Protein AF-A0A7C7NTI7-F1 (afdb_monomer)

Foldseek 3Di:
DDDDDDDDDDDDDDDPPPDDPDDDPPPPPPVPVQPDLVQDFAADDDDDFDFPDDLVPDDPPDPCSVVSVVVSVPQDTDDPVVLQVLQPDDGGHRDDPVSQVVSQVSQVVDPSRPGDHGDDD

Nearest PDB structures (foldseek):
  2qcz-assembly2_B  TM=8.255E-01  e=8.061E+00  Escherichia coli K-12
  8bnz-assembly1_A  TM=7.178E-01  e=4.993E+00  Escherichia coli K-12

Mean predicted aligned error: 14.17 Å

Structure (mmCIF, N/CA/C/O backbone):
data_AF-A0A7C7NTI7-F1
#
_entry.id   AF-A0A7C7NTI7-F1
#
loop_
_atom_site.group_PDB
_atom_site.id
_atom_site.type_symbol
_atom_site.label_atom_id
_atom_site.label_alt_id
_atom_site.label_comp_id
_atom_site.label_asym_id
_atom_site.label_entity_id
_atom_site.label_seq_id
_atom_site.pdbx_PDB_ins_code
_atom_site.Cartn_x
_atom_site.Cartn_y
_atom_site.Cartn_z
_atom_site.occupancy
_atom_site.B_iso_or_equiv
_atom_site.auth_seq_id
_atom_site.auth_comp_id
_atom_site.auth_asym_id
_atom_site.auth_atom_id
_atom_site.pdbx_PDB_model_num
ATOM 1 N N . MET A 1 1 ? -8.943 -73.830 -71.023 1.00 45.53 1 MET A N 1
ATOM 2 C CA . MET A 1 1 ? -7.595 -74.423 -70.847 1.00 45.53 1 MET A CA 1
ATOM 3 C C . MET A 1 1 ? -6.588 -73.275 -70.849 1.00 45.53 1 MET A C 1
ATOM 5 O O . MET A 1 1 ? -6.917 -72.277 -71.469 1.00 45.53 1 MET A O 1
ATOM 9 N N . GLU A 1 2 ? -5.459 -73.426 -70.135 1.00 48.09 2 GLU A N 1
ATOM 10 C CA . GLU A 1 2 ? -4.504 -72.392 -69.633 1.00 48.09 2 GLU A CA 1
ATOM 11 C C . GLU A 1 2 ? -5.071 -71.5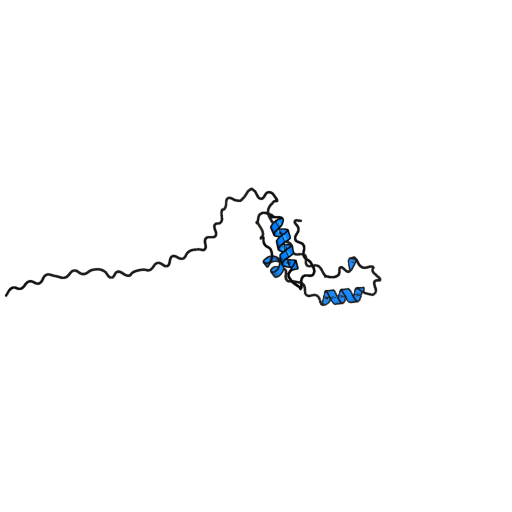65 -68.466 1.00 48.09 2 GLU A C 1
ATOM 13 O O . GLU A 1 2 ? -6.037 -70.836 -68.637 1.00 48.09 2 GLU A O 1
ATOM 18 N N . ILE A 1 3 ? -4.700 -71.738 -67.189 1.00 48.81 3 ILE A N 1
ATOM 19 C CA . ILE A 1 3 ? -3.401 -71.863 -66.486 1.00 48.81 3 ILE A CA 1
ATOM 20 C C . ILE A 1 3 ? -2.473 -70.664 -66.701 1.00 48.81 3 ILE A C 1
ATOM 22 O O . ILE A 1 3 ? -1.662 -70.675 -67.613 1.00 48.81 3 ILE A O 1
ATOM 26 N N . ALA A 1 4 ? -2.503 -69.724 -65.751 1.00 56.09 4 ALA A N 1
ATOM 27 C CA . ALA A 1 4 ? -1.310 -69.038 -65.252 1.00 56.09 4 ALA A CA 1
ATOM 28 C C . ALA A 1 4 ? -1.609 -68.382 -63.887 1.00 56.09 4 ALA A C 1
ATOM 30 O O . ALA A 1 4 ? -2.402 -67.449 -63.793 1.00 56.09 4 ALA A O 1
ATOM 31 N N . ARG A 1 5 ? -0.970 -68.872 -62.816 1.00 60.44 5 ARG A N 1
ATOM 32 C CA . ARG A 1 5 ? -0.719 -68.083 -61.596 1.00 60.44 5 ARG A CA 1
ATOM 33 C C . ARG A 1 5 ? 0.606 -67.346 -61.780 1.00 60.44 5 ARG A C 1
ATOM 35 O O . ARG A 1 5 ? 1.552 -67.971 -62.257 1.00 60.44 5 ARG A O 1
ATOM 42 N N . PRO A 1 6 ? 0.720 -66.116 -61.264 1.00 60.31 6 PRO A N 1
ATOM 43 C CA . PRO A 1 6 ? 1.991 -65.680 -60.692 1.00 60.31 6 PRO A CA 1
ATOM 44 C C . PRO A 1 6 ? 1.875 -65.153 -59.245 1.00 60.31 6 PRO A C 1
ATOM 46 O O . PRO A 1 6 ? 0.946 -64.438 -58.889 1.00 60.31 6 PRO A O 1
ATOM 49 N N . SER A 1 7 ? 2.858 -65.603 -58.457 1.00 61.41 7 SER A N 1
ATOM 50 C CA . SER A 1 7 ? 3.434 -65.197 -57.155 1.00 61.41 7 SER A CA 1
ATOM 51 C C . SER A 1 7 ? 2.920 -63.979 -56.355 1.00 61.41 7 SER A C 1
ATOM 53 O O . SER A 1 7 ? 2.620 -62.941 -56.939 1.00 61.41 7 SER A O 1
ATOM 55 N N . PRO A 1 8 ? 3.001 -64.030 -55.003 1.00 65.19 8 PRO A N 1
ATOM 56 C CA . PRO A 1 8 ? 2.826 -62.865 -54.141 1.00 65.19 8 PRO A CA 1
ATOM 57 C C . PRO A 1 8 ? 4.125 -62.051 -54.033 1.00 65.19 8 PRO A C 1
ATOM 59 O O . PRO A 1 8 ? 5.221 -62.611 -54.136 1.00 65.19 8 PRO A O 1
ATOM 62 N N . PRO A 1 9 ? 4.016 -60.768 -53.675 1.00 55.41 9 PRO A N 1
ATOM 63 C CA . PRO A 1 9 ? 4.985 -60.199 -52.761 1.00 55.41 9 PRO A CA 1
ATOM 64 C C . PRO A 1 9 ? 4.305 -59.668 -51.499 1.00 55.41 9 PRO A C 1
ATOM 66 O O . PRO A 1 9 ? 3.324 -58.928 -51.529 1.00 55.41 9 PRO A O 1
ATOM 69 N N . SER A 1 10 ? 4.889 -60.087 -50.379 1.00 51.09 10 SER A N 1
ATOM 70 C CA . SER A 1 10 ? 4.924 -59.407 -49.092 1.00 51.09 10 SER A CA 1
ATOM 71 C C . SER A 1 10 ? 5.020 -57.885 -49.244 1.00 51.09 10 SER A C 1
ATOM 73 O O . SER A 1 10 ? 5.564 -57.417 -50.241 1.00 51.09 10 SER A O 1
ATOM 75 N N . VAL A 1 11 ? 4.621 -57.140 -48.205 1.00 51.72 11 VAL A N 1
ATOM 76 C CA . VAL A 1 11 ? 5.454 -56.119 -47.533 1.00 51.72 11 VAL A CA 1
ATOM 77 C C . VAL A 1 11 ? 4.590 -55.026 -46.861 1.00 51.72 11 VAL A C 1
ATOM 79 O O . VAL A 1 11 ? 3.727 -54.409 -47.471 1.00 51.72 11 VAL A O 1
ATOM 82 N N . LEU A 1 12 ? 4.946 -54.783 -45.593 1.00 51.28 12 LEU A N 1
ATOM 83 C CA . LEU A 1 12 ? 4.799 -53.573 -44.769 1.00 51.28 12 LEU A CA 1
ATOM 84 C C . LEU A 1 12 ? 3.450 -53.235 -44.111 1.00 51.28 12 LEU A C 1
ATOM 86 O O . LEU A 1 12 ? 2.640 -52.445 -44.580 1.00 51.28 12 LEU A O 1
ATOM 90 N N . PHE A 1 13 ? 3.357 -53.736 -42.877 1.00 52.16 13 PHE A N 1
ATOM 91 C CA . PHE A 1 13 ? 2.873 -53.021 -41.695 1.00 52.16 13 PHE A CA 1
ATOM 92 C C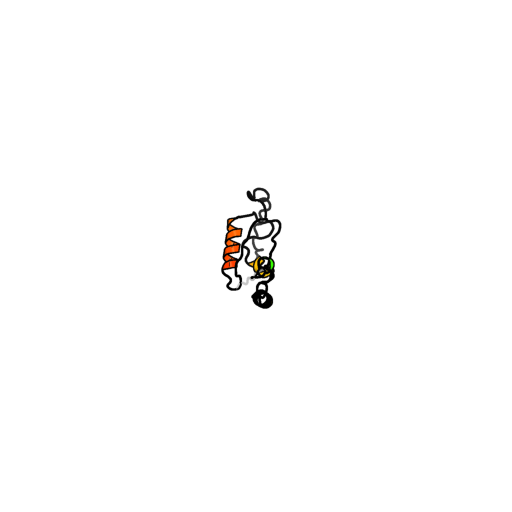 . PHE A 1 13 ? 3.373 -51.559 -41.699 1.00 52.16 13 PHE A C 1
ATOM 94 O O . PHE A 1 13 ? 4.544 -51.292 -41.433 1.00 52.16 13 PHE A O 1
ATOM 101 N N . GLY A 1 14 ? 2.495 -50.610 -42.017 1.00 44.56 14 GLY A N 1
ATOM 102 C CA . GLY A 1 14 ? 2.741 -49.180 -41.842 1.00 44.56 14 GLY A CA 1
ATOM 103 C C . GLY A 1 14 ? 2.012 -48.681 -40.602 1.00 44.56 14 GLY A C 1
ATOM 104 O O . GLY A 1 14 ? 0.857 -48.273 -40.692 1.00 44.56 14 GLY A O 1
ATOM 105 N N . ALA A 1 15 ? 2.661 -48.742 -39.438 1.00 57.06 15 ALA A N 1
ATOM 106 C CA . ALA A 1 15 ? 2.170 -48.095 -38.227 1.00 57.06 15 ALA A CA 1
ATOM 107 C C . ALA A 1 15 ? 2.261 -46.570 -38.404 1.00 57.06 15 ALA A C 1
ATOM 109 O O . ALA A 1 15 ? 3.349 -45.994 -38.383 1.00 57.06 15 ALA A O 1
ATOM 110 N N . LEU A 1 16 ? 1.114 -45.924 -38.608 1.00 56.62 16 LEU A N 1
ATOM 111 C CA . LEU A 1 16 ? 0.981 -44.472 -38.639 1.00 56.62 16 LEU A CA 1
ATOM 112 C C . LEU A 1 16 ? 1.160 -43.929 -37.212 1.00 56.62 16 LEU A C 1
ATOM 114 O O . LEU A 1 16 ? 0.206 -43.845 -36.441 1.00 56.62 16 LEU A O 1
ATOM 118 N N . PHE A 1 17 ? 2.395 -43.588 -36.845 1.00 55.59 17 PHE A N 1
ATOM 119 C CA . PHE A 1 17 ? 2.679 -42.802 -35.647 1.00 55.59 17 PHE A CA 1
ATOM 120 C C . PHE A 1 17 ? 2.169 -41.371 -35.870 1.00 55.59 17 PHE A C 1
ATOM 122 O O . PHE A 1 17 ? 2.833 -40.556 -36.506 1.00 55.59 17 PHE A O 1
ATOM 129 N N . LEU A 1 18 ? 0.978 -41.060 -35.349 1.00 57.84 18 LEU A N 1
ATOM 130 C CA . LEU A 1 18 ? 0.549 -39.679 -35.137 1.00 57.84 18 LEU A CA 1
ATOM 131 C C . LEU A 1 18 ? 1.428 -39.076 -34.037 1.00 57.84 18 LEU A C 1
ATOM 133 O O . LEU A 1 18 ? 1.199 -39.283 -32.846 1.00 57.84 18 LEU A O 1
ATOM 137 N N . THR A 1 19 ? 2.459 -38.341 -34.437 1.00 58.06 19 THR A N 1
ATOM 138 C CA . THR A 1 19 ? 3.229 -37.499 -33.525 1.00 58.06 19 THR A CA 1
ATOM 139 C C . THR A 1 19 ? 2.346 -36.334 -33.082 1.00 58.06 19 THR A C 1
ATOM 141 O O . THR A 1 19 ? 2.086 -35.422 -33.868 1.00 58.06 19 THR A O 1
ATOM 144 N N . LEU A 1 20 ? 1.878 -36.358 -31.830 1.00 58.38 20 LEU A N 1
ATOM 145 C CA . LEU A 1 20 ? 1.372 -35.160 -31.164 1.00 58.38 20 LEU A CA 1
ATOM 146 C C . LEU A 1 20 ? 2.536 -34.169 -31.065 1.00 58.38 20 LEU A C 1
ATOM 148 O O . LEU A 1 20 ? 3.474 -34.375 -30.297 1.00 58.38 20 LEU A O 1
ATOM 152 N N . ALA A 1 21 ? 2.483 -33.105 -31.858 1.00 60.62 21 ALA A N 1
ATOM 153 C CA . ALA A 1 21 ? 3.333 -31.948 -31.652 1.00 60.62 21 ALA A CA 1
ATOM 154 C C . ALA A 1 21 ? 2.859 -31.248 -30.371 1.00 60.62 21 ALA A C 1
ATOM 156 O O . ALA A 1 21 ? 1.880 -30.506 -30.380 1.00 60.62 21 ALA A O 1
ATOM 157 N N . SER A 1 22 ? 3.527 -31.521 -29.251 1.00 54.16 22 SER A N 1
ATOM 158 C CA . SER A 1 22 ? 3.432 -30.682 -28.060 1.00 54.16 22 SER A CA 1
ATOM 159 C C . SER A 1 22 ? 3.942 -29.297 -28.437 1.00 54.16 22 SER A C 1
ATOM 161 O O . SER A 1 22 ? 5.134 -29.136 -28.681 1.00 54.16 22 SER A O 1
ATOM 163 N N . SER A 1 23 ? 3.062 -28.302 -28.519 1.00 56.97 23 SER A N 1
ATOM 164 C CA . SER A 1 23 ? 3.483 -26.903 -28.550 1.00 56.97 23 SER A CA 1
ATOM 165 C C . SER A 1 23 ? 3.948 -26.536 -27.139 1.00 56.97 23 SER A C 1
ATOM 167 O O . SER A 1 23 ? 3.095 -26.427 -26.254 1.00 56.97 23 SER A O 1
ATOM 169 N N . PRO A 1 24 ? 5.256 -26.360 -26.865 1.00 56.03 24 PRO A N 1
ATOM 170 C CA . PRO A 1 24 ? 5.628 -25.640 -25.663 1.00 56.03 24 PRO A CA 1
ATOM 171 C C . PRO A 1 24 ? 5.077 -24.223 -25.837 1.00 56.03 24 PRO A C 1
ATOM 173 O O . PRO A 1 24 ? 5.239 -23.614 -26.896 1.00 56.03 24 PRO A O 1
ATOM 176 N N . GLY A 1 25 ? 4.344 -23.740 -24.833 1.00 55.56 25 GLY A N 1
ATOM 177 C CA . GLY A 1 25 ? 3.814 -22.383 -24.824 1.00 55.56 25 GLY A CA 1
ATOM 178 C C . GLY A 1 25 ? 4.923 -21.403 -25.189 1.00 55.56 25 GLY A C 1
ATOM 179 O O . GLY A 1 25 ? 5.976 -21.383 -24.554 1.00 55.56 25 GLY A O 1
ATOM 180 N N . LEU A 1 26 ? 4.688 -20.641 -26.252 1.00 45.81 26 LEU A N 1
ATOM 181 C CA . LEU A 1 26 ? 5.608 -19.661 -26.799 1.00 45.81 26 LEU A CA 1
ATOM 182 C C . LEU A 1 26 ? 5.704 -18.479 -25.818 1.00 45.81 26 LEU A C 1
ATOM 184 O O . LEU A 1 26 ? 5.089 -17.437 -26.015 1.00 45.81 26 LEU A O 1
ATOM 188 N N . LYS A 1 27 ? 6.447 -18.638 -24.719 1.00 52.69 27 LYS A N 1
ATOM 189 C CA . LYS A 1 27 ? 7.041 -17.495 -24.023 1.00 52.69 27 LYS A CA 1
ATOM 190 C C . LYS A 1 27 ? 8.202 -17.049 -24.903 1.00 52.69 27 LYS A C 1
ATOM 192 O O . LYS A 1 27 ? 9.300 -17.587 -24.807 1.00 52.69 27 LYS A O 1
ATOM 197 N N . ALA A 1 28 ? 7.922 -16.110 -25.803 1.00 55.16 28 ALA A N 1
ATOM 198 C CA . ALA A 1 28 ? 8.953 -15.295 -26.420 1.00 55.16 28 ALA A CA 1
ATOM 199 C C . ALA A 1 28 ? 9.624 -14.494 -25.293 1.00 55.16 28 ALA A C 1
ATOM 201 O O . ALA A 1 28 ? 9.154 -13.430 -24.908 1.00 55.16 28 ALA A O 1
ATOM 202 N N . GLN A 1 29 ? 10.644 -15.079 -24.672 1.00 55.66 29 GLN A N 1
ATOM 203 C CA . GLN A 1 29 ? 11.605 -14.330 -23.880 1.00 55.66 29 GLN A CA 1
ATOM 204 C C . GLN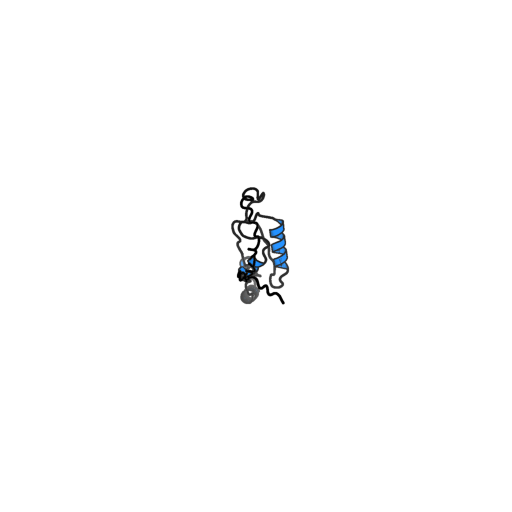 A 1 29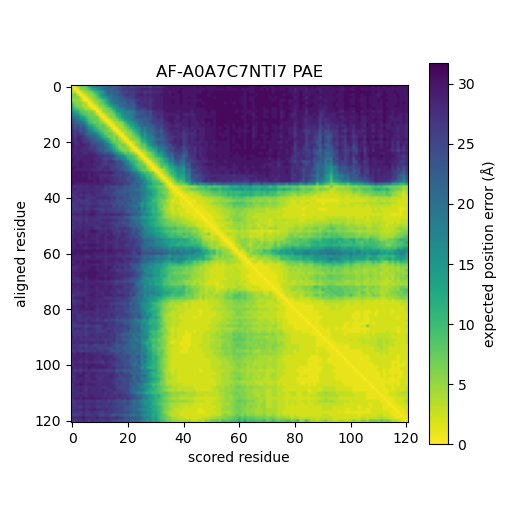 ? 12.607 -13.787 -24.885 1.00 55.66 29 GLN A C 1
ATOM 206 O O . GLN A 1 29 ? 13.383 -14.555 -25.449 1.00 55.66 29 GLN A O 1
ATOM 211 N N . ASP A 1 30 ? 12.503 -12.492 -25.163 1.00 58.50 30 ASP A N 1
ATOM 212 C CA . ASP A 1 30 ? 13.526 -11.742 -25.873 1.00 58.50 30 ASP A CA 1
ATOM 213 C C . ASP A 1 30 ? 14.608 -11.379 -24.839 1.00 58.50 30 ASP A C 1
ATOM 215 O O . ASP A 1 30 ? 14.334 -10.587 -23.934 1.00 58.50 30 ASP A O 1
ATOM 219 N N . PRO A 1 31 ? 15.792 -12.017 -24.865 1.00 55.00 31 PRO A N 1
ATOM 220 C CA . PRO A 1 31 ? 16.812 -11.843 -23.835 1.00 55.00 31 PRO A CA 1
ATOM 221 C C . PRO A 1 31 ? 17.630 -10.552 -24.025 1.00 55.00 31 PRO A C 1
ATOM 223 O O . PRO A 1 31 ? 18.623 -10.367 -23.329 1.00 55.00 31 PRO A O 1
ATOM 226 N N . GLU A 1 32 ? 17.240 -9.676 -24.959 1.00 51.69 32 GLU A N 1
ATOM 227 C CA . GLU A 1 32 ? 18.010 -8.493 -25.374 1.00 51.69 32 GLU A CA 1
ATOM 228 C C . GLU A 1 32 ? 17.251 -7.159 -25.193 1.00 51.69 32 GLU A C 1
ATOM 230 O O . GLU A 1 32 ? 17.716 -6.109 -25.624 1.00 51.69 32 GLU A O 1
ATOM 235 N N . ALA A 1 33 ? 16.116 -7.151 -24.484 1.00 54.53 33 ALA A N 1
ATOM 236 C CA . ALA A 1 33 ? 15.484 -5.916 -23.992 1.00 54.53 33 ALA A CA 1
ATOM 237 C C . ALA A 1 33 ? 16.113 -5.431 -22.664 1.00 54.53 33 ALA A C 1
ATOM 239 O O . ALA A 1 33 ? 15.423 -4.909 -21.786 1.00 54.53 33 ALA A O 1
ATOM 240 N N . ASP A 1 34 ? 17.414 -5.665 -22.473 1.00 54.44 34 ASP A N 1
ATOM 241 C CA . ASP A 1 34 ? 18.062 -5.502 -21.169 1.00 54.44 34 ASP A CA 1
ATOM 242 C C . ASP A 1 34 ? 18.363 -4.037 -20.801 1.00 54.44 34 ASP A C 1
ATOM 244 O O . ASP A 1 34 ? 18.585 -3.760 -19.630 1.00 54.44 34 ASP A O 1
ATOM 248 N N . ASP A 1 35 ? 18.289 -3.067 -21.725 1.00 61.88 35 ASP A N 1
ATOM 249 C CA . ASP A 1 35 ? 19.008 -1.800 -21.481 1.00 61.88 35 ASP A CA 1
ATOM 250 C C . ASP A 1 35 ? 18.287 -0.468 -21.727 1.00 61.88 35 ASP A C 1
ATOM 252 O O . ASP A 1 35 ? 18.944 0.570 -21.757 1.00 61.88 35 ASP A O 1
ATOM 256 N N . MET A 1 36 ? 16.954 -0.413 -21.847 1.00 70.25 36 MET A N 1
ATOM 257 C CA . MET A 1 36 ? 16.273 0.896 -21.941 1.00 70.25 36 MET A CA 1
ATOM 258 C C . MET A 1 36 ? 14.962 0.992 -21.154 1.00 70.25 36 MET A C 1
ATOM 260 O O . MET A 1 36 ? 13.952 1.463 -21.670 1.00 70.25 36 MET A O 1
ATOM 264 N N . CYS A 1 37 ? 14.962 0.603 -19.878 1.00 81.69 37 CYS A N 1
ATOM 265 C CA . CYS A 1 37 ? 13.916 1.095 -18.979 1.00 81.69 37 CYS A CA 1
ATOM 266 C C . CYS A 1 37 ? 14.241 2.556 -18.602 1.00 81.69 37 CYS A C 1
ATOM 268 O O . CYS A 1 37 ? 15.036 2.790 -17.694 1.00 81.69 37 CYS A O 1
ATOM 270 N N . GLU A 1 38 ? 13.650 3.540 -19.292 1.00 83.75 38 GLU A N 1
ATOM 271 C CA . GLU A 1 38 ? 13.946 4.977 -19.098 1.00 83.75 38 GLU A CA 1
ATOM 272 C C . GLU A 1 38 ? 13.792 5.442 -17.638 1.00 83.75 38 GLU A C 1
ATOM 274 O O . GLU A 1 38 ? 14.591 6.235 -17.142 1.00 83.75 38 GLU A O 1
ATOM 279 N N . THR A 1 39 ? 12.788 4.910 -16.938 1.00 87.25 39 THR A N 1
ATOM 280 C CA . THR A 1 39 ? 12.468 5.245 -15.539 1.00 87.25 39 THR A CA 1
ATOM 281 C C . THR A 1 39 ? 13.175 4.327 -14.529 1.00 87.25 39 THR A C 1
ATOM 283 O O . THR A 1 39 ? 13.093 4.548 -13.323 1.00 87.25 39 THR A O 1
ATOM 286 N N . GLY A 1 40 ? 13.876 3.294 -15.001 1.00 91.25 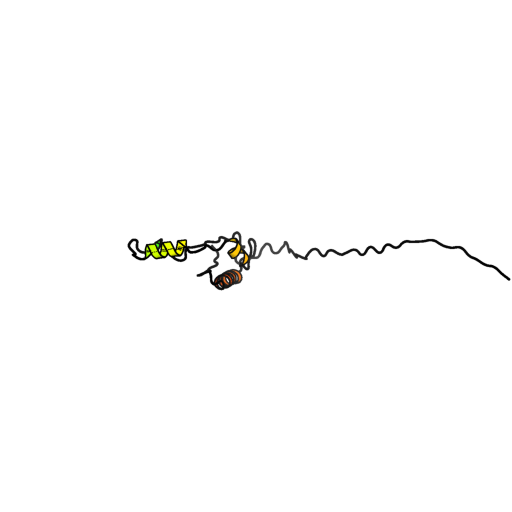40 GLY A N 1
ATOM 287 C CA . GLY A 1 40 ? 14.474 2.245 -14.17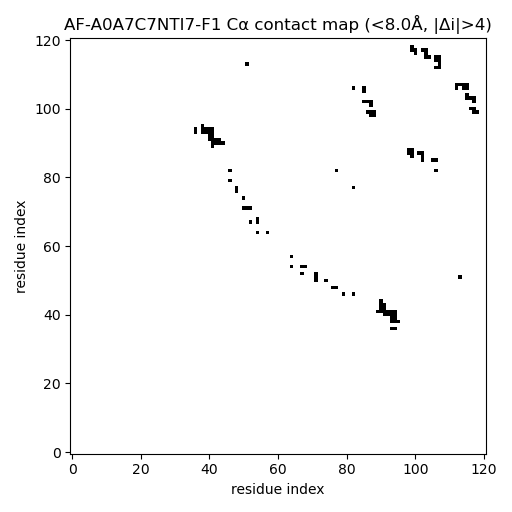5 1.00 91.25 40 GLY A CA 1
ATOM 288 C C . GLY A 1 40 ? 13.660 0.950 -14.138 1.00 91.25 40 GLY A C 1
ATOM 289 O O . GLY A 1 40 ? 12.634 0.806 -14.803 1.00 91.25 40 GLY A O 1
ATOM 290 N N . ARG A 1 41 ? 14.156 -0.024 -13.373 1.00 93.44 41 ARG A N 1
ATOM 291 C CA . ARG A 1 41 ? 13.598 -1.378 -13.258 1.00 93.44 41 ARG A CA 1
ATOM 292 C C . ARG A 1 41 ? 13.073 -1.609 -11.844 1.00 93.44 41 ARG A C 1
ATOM 294 O O . ARG A 1 41 ? 13.705 -1.177 -10.879 1.00 93.44 41 ARG A O 1
ATOM 301 N N . VAL A 1 42 ? 11.949 -2.307 -11.717 1.00 94.50 42 VAL A N 1
ATOM 302 C CA . VAL A 1 42 ? 11.408 -2.720 -10.416 1.00 94.50 42 VAL A CA 1
ATOM 303 C C . VAL A 1 42 ? 12.340 -3.767 -9.814 1.00 94.50 42 VAL A C 1
ATOM 305 O O . VAL A 1 42 ? 12.491 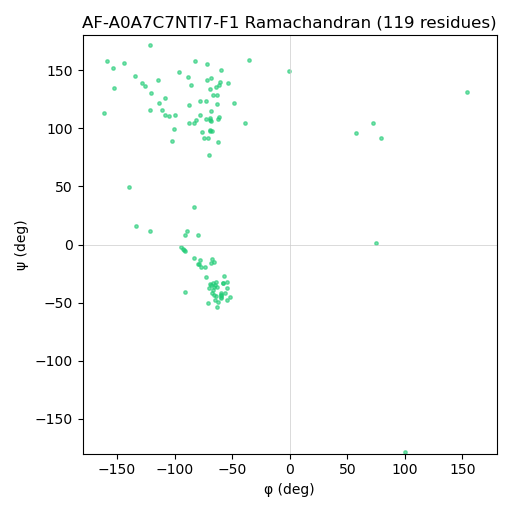-4.854 -10.362 1.00 94.50 42 VAL A O 1
ATOM 308 N N . THR A 1 43 ? 12.986 -3.451 -8.696 1.00 94.12 43 THR A N 1
ATOM 309 C CA . THR A 1 43 ? 13.913 -4.377 -8.024 1.00 94.12 43 THR A CA 1
ATOM 310 C C . THR A 1 43 ? 13.215 -5.229 -6.977 1.00 94.12 43 THR A C 1
ATOM 312 O O . THR A 1 43 ? 13.499 -6.417 -6.864 1.00 94.12 43 THR A O 1
ATOM 315 N N . ASN A 1 44 ? 12.313 -4.624 -6.209 1.00 95.12 44 ASN A N 1
ATOM 316 C CA . ASN A 1 44 ? 11.551 -5.291 -5.170 1.00 95.12 44 ASN A CA 1
ATOM 317 C C . ASN A 1 44 ? 10.224 -4.569 -4.931 1.00 95.12 44 ASN A C 1
ATOM 319 O O . ASN A 1 44 ? 10.119 -3.358 -5.134 1.00 95.12 44 ASN A O 1
ATOM 323 N N . ILE A 1 45 ? 9.223 -5.322 -4.480 1.00 96.19 45 ILE A N 1
ATOM 324 C CA . ILE A 1 45 ? 7.900 -4.800 -4.141 1.00 96.19 45 ILE A CA 1
ATOM 325 C C . ILE A 1 45 ? 7.688 -4.953 -2.634 1.00 96.19 45 ILE A C 1
ATOM 327 O O . ILE A 1 45 ? 7.737 -6.059 -2.099 1.00 96.19 45 ILE A O 1
ATOM 331 N N . LEU A 1 46 ? 7.431 -3.835 -1.953 1.00 95.62 46 LEU A N 1
ATOM 332 C CA . LEU A 1 46 ? 7.185 -3.782 -0.513 1.00 95.62 46 LEU A CA 1
ATOM 333 C C . LEU A 1 46 ? 5.706 -3.494 -0.249 1.00 95.62 46 LEU A C 1
ATOM 335 O O . LEU A 1 46 ? 5.173 -2.490 -0.723 1.00 95.62 46 LEU A O 1
ATOM 339 N N . VAL A 1 47 ? 5.047 -4.342 0.542 1.00 95.94 47 VAL A N 1
ATOM 340 C CA . VAL A 1 47 ? 3.642 -4.150 0.929 1.00 95.94 47 VAL A CA 1
ATOM 341 C C . VAL A 1 47 ? 3.551 -3.661 2.376 1.00 95.94 47 VAL A C 1
ATOM 343 O O . VAL A 1 47 ? 3.813 -4.411 3.315 1.00 95.94 47 VAL A O 1
ATOM 346 N N . ASP A 1 48 ? 3.144 -2.401 2.561 1.00 93.62 48 ASP A N 1
ATOM 347 C CA . ASP A 1 48 ? 2.912 -1.789 3.879 1.00 93.62 48 ASP A CA 1
ATOM 348 C C . ASP A 1 48 ? 1.415 -1.766 4.228 1.00 93.62 48 ASP A C 1
ATOM 350 O O . ASP A 1 48 ? 0.649 -0.903 3.790 1.00 93.62 48 ASP A O 1
ATOM 354 N N . ASN A 1 49 ? 0.990 -2.727 5.048 1.00 91.19 49 ASN A N 1
ATOM 355 C CA . ASN A 1 49 ? -0.380 -2.807 5.536 1.00 91.19 49 ASN A CA 1
ATOM 356 C C . ASN A 1 49 ? -0.559 -1.988 6.817 1.00 91.19 49 ASN A C 1
ATOM 358 O O . ASN A 1 49 ? -0.200 -2.430 7.912 1.00 91.19 49 ASN A O 1
ATOM 362 N N . ARG A 1 50 ? -1.199 -0.824 6.694 1.00 90.56 50 ARG A N 1
ATOM 363 C CA . ARG A 1 50 ? -1.419 0.087 7.823 1.00 90.56 5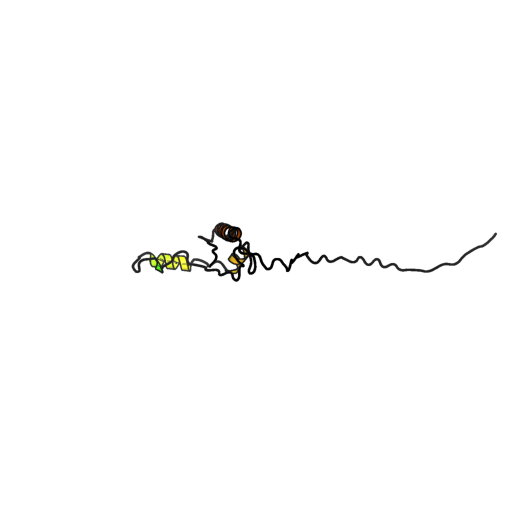0 ARG A CA 1
ATOM 364 C C . ARG A 1 50 ? -2.798 -0.075 8.474 1.00 90.56 50 ARG A C 1
ATOM 366 O O . ARG A 1 50 ? -3.770 -0.376 7.781 1.00 90.56 50 ARG A O 1
ATOM 373 N N . PRO A 1 51 ? -2.919 0.168 9.794 1.00 88.19 51 PRO A N 1
ATOM 374 C CA . PRO A 1 51 ? -4.218 0.265 10.453 1.00 88.19 51 PRO A CA 1
ATOM 375 C C . PRO A 1 51 ? -5.072 1.389 9.852 1.00 88.19 51 PRO A C 1
ATOM 377 O O . PRO A 1 51 ? -4.542 2.424 9.447 1.00 88.19 51 PRO A O 1
ATOM 380 N N . ILE A 1 52 ? -6.399 1.228 9.880 1.00 86.12 52 ILE A N 1
ATOM 381 C CA . ILE A 1 52 ? -7.343 2.260 9.411 1.00 86.12 52 ILE A CA 1
ATOM 382 C C . ILE A 1 52 ? -7.165 3.553 10.218 1.00 86.12 52 ILE A C 1
ATOM 384 O O . ILE A 1 52 ? -7.160 4.649 9.660 1.00 86.12 52 ILE A O 1
ATOM 388 N N . PHE A 1 53 ? -6.993 3.424 11.537 1.00 88.31 53 PHE A N 1
ATOM 389 C CA . PHE A 1 53 ? -6.777 4.558 12.431 1.00 88.31 53 PHE A CA 1
ATOM 390 C C . PHE A 1 53 ? -5.349 4.560 12.972 1.00 88.31 53 PHE A C 1
ATOM 392 O O . PHE A 1 53 ? -4.976 3.677 13.746 1.00 88.31 53 PHE A O 1
ATOM 399 N N . GLN A 1 54 ? -4.579 5.587 12.616 1.00 86.75 54 GLN A N 1
ATOM 400 C CA . GLN A 1 54 ? -3.252 5.848 13.178 1.00 86.75 54 GLN A CA 1
ATOM 401 C C . GLN A 1 54 ? -3.424 6.493 14.555 1.00 86.75 54 GLN A C 1
ATOM 403 O O . GLN A 1 54 ? -3.941 7.603 14.676 1.00 86.75 54 GLN A O 1
ATOM 408 N N . LEU A 1 55 ? -3.062 5.780 15.618 1.00 85.62 55 LEU A N 1
ATOM 409 C CA . LEU A 1 55 ? -3.302 6.233 16.993 1.00 85.62 55 LEU A CA 1
ATOM 410 C C . LEU A 1 55 ? -2.265 7.262 17.455 1.00 85.62 55 LEU A C 1
ATOM 412 O O . LEU A 1 55 ? -2.493 7.959 18.449 1.00 85.62 55 LEU A O 1
ATOM 416 N N . GLU A 1 56 ? -1.150 7.341 16.736 1.00 84.00 56 GLU A N 1
ATOM 417 C CA . GLU A 1 56 ? -0.006 8.224 16.950 1.00 84.00 56 GLU A CA 1
ATOM 418 C C . GLU A 1 56 ? -0.346 9.668 16.569 1.00 84.00 56 GLU A C 1
ATOM 420 O O . GLU A 1 56 ? 0.192 10.605 17.150 1.00 84.00 56 GLU A O 1
ATOM 425 N N . THR A 1 57 ? -1.284 9.857 15.635 1.00 82.50 57 THR A N 1
ATOM 426 C CA . THR A 1 57 ? -1.767 11.184 15.224 1.00 82.50 57 THR A CA 1
ATOM 427 C C . THR A 1 57 ? -2.846 11.736 16.164 1.00 82.50 57 THR A C 1
ATOM 429 O O . THR A 1 57 ? -3.180 12.919 16.108 1.00 82.50 57 THR A O 1
ATOM 432 N N . LEU A 1 58 ? -3.389 10.902 17.060 1.00 81.81 58 LEU A N 1
ATOM 433 C CA . LEU A 1 58 ? -4.383 11.305 18.053 1.00 81.81 58 LEU A CA 1
ATOM 434 C C . LEU A 1 58 ? -3.714 11.859 19.314 1.00 81.81 58 LEU A C 1
ATOM 436 O O . LEU A 1 58 ? -2.804 11.239 19.863 1.00 81.81 58 LEU A O 1
ATOM 440 N N . ASN A 1 59 ? -4.254 12.963 19.846 1.00 81.75 59 ASN A N 1
ATOM 441 C CA . ASN A 1 59 ? -3.863 13.485 21.158 1.00 81.75 59 ASN A CA 1
ATOM 442 C C . ASN A 1 59 ? -3.987 12.398 22.245 1.00 81.75 59 ASN A C 1
ATOM 444 O O . ASN A 1 59 ? -4.975 11.655 22.280 1.00 81.75 59 ASN A O 1
ATOM 448 N N . GLU A 1 60 ? -3.019 12.336 23.162 1.00 74.31 60 GLU A N 1
ATOM 449 C CA . GLU A 1 60 ? -2.892 11.250 24.142 1.00 74.31 60 GLU A CA 1
ATOM 450 C C . GLU A 1 60 ? -4.130 11.083 25.035 1.00 74.31 60 GLU A C 1
ATOM 452 O O . GLU A 1 60 ? -4.493 9.956 25.376 1.00 74.31 60 GLU A O 1
ATOM 457 N N . GLY A 1 61 ? -4.818 12.187 25.343 1.00 78.75 61 GLY A N 1
ATOM 458 C CA . GLY A 1 61 ? -6.035 12.225 26.159 1.00 78.75 61 GLY A CA 1
ATOM 459 C C . GLY A 1 61 ? -7.351 12.055 25.393 1.00 78.75 61 GLY A C 1
ATOM 460 O O . GLY A 1 61 ? -8.408 12.330 25.958 1.00 78.75 61 GLY A O 1
ATOM 461 N N . SER A 1 62 ? -7.331 11.661 24.113 1.00 83.31 62 SER A N 1
ATOM 462 C CA . SER A 1 62 ? -8.565 11.528 23.330 1.00 83.31 62 SER A CA 1
ATOM 463 C C . SER A 1 62 ? -9.491 10.447 23.919 1.00 83.31 62 SER A C 1
ATOM 465 O O . SER A 1 62 ? -9.110 9.269 23.956 1.00 83.31 62 SER A O 1
ATOM 467 N N . PRO A 1 63 ? -10.733 10.789 24.319 1.00 83.62 63 PRO A N 1
ATOM 468 C CA . PRO A 1 63 ? -11.662 9.840 24.934 1.00 83.62 63 PRO A CA 1
ATOM 469 C C . PRO A 1 63 ? -12.099 8.720 23.977 1.00 83.62 63 PRO A C 1
ATOM 471 O O . PRO A 1 63 ? -12.615 7.702 24.428 1.00 83.62 63 PRO A O 1
ATOM 474 N N . LEU A 1 64 ? -11.866 8.870 22.668 1.00 88.12 64 LEU A N 1
ATOM 475 C CA . LEU A 1 64 ? -12.226 7.887 21.640 1.00 88.12 64 LEU A CA 1
ATOM 476 C C . LEU A 1 64 ? -11.088 6.917 21.287 1.00 88.12 64 LEU A C 1
ATOM 478 O O . LEU A 1 64 ? -11.289 5.994 20.502 1.00 88.12 64 LEU A O 1
ATOM 482 N N . ARG A 1 65 ? -9.892 7.064 21.876 1.00 88.56 65 ARG A N 1
ATOM 483 C CA . ARG A 1 65 ? -8.722 6.231 21.535 1.00 88.56 65 ARG A CA 1
ATOM 484 C C . ARG A 1 65 ? -8.969 4.733 21.740 1.00 88.56 65 ARG A C 1
ATOM 486 O O . ARG A 1 65 ? -8.442 3.907 21.001 1.00 88.56 65 ARG A O 1
ATOM 493 N N . TRP A 1 66 ? -9.780 4.369 22.735 1.00 89.25 66 TRP A N 1
ATOM 494 C CA . TRP A 1 66 ? -10.168 2.976 22.975 1.00 89.25 66 TRP A CA 1
ATOM 495 C C . TRP A 1 66 ? -11.093 2.425 21.880 1.00 89.25 66 TRP A C 1
ATOM 497 O O . TRP A 1 66 ? -10.951 1.259 21.521 1.00 89.25 66 TRP A O 1
ATOM 507 N N . VAL A 1 67 ? -11.971 3.261 21.311 1.00 91.31 67 VAL A N 1
ATOM 508 C CA . VAL A 1 67 ? -12.867 2.886 20.206 1.00 91.31 67 VAL A CA 1
ATOM 509 C C . VAL A 1 67 ? -12.043 2.558 18.968 1.00 91.31 67 VAL A C 1
ATOM 511 O O . VAL A 1 67 ? -12.227 1.504 18.371 1.00 91.31 67 VAL A O 1
ATOM 514 N N . TYR A 1 68 ? -11.079 3.414 18.623 1.00 90.25 68 TYR A N 1
ATOM 515 C CA . TYR A 1 68 ? -10.207 3.187 17.469 1.00 90.25 68 TYR A CA 1
ATOM 516 C C . TYR A 1 68 ? -9.293 1.971 17.650 1.00 90.25 68 TYR A C 1
ATOM 518 O O . TYR A 1 68 ? -9.093 1.216 16.703 1.00 90.25 68 TYR A O 1
ATOM 526 N N . ARG A 1 69 ? -8.801 1.714 18.872 1.00 89.00 69 ARG A N 1
ATOM 527 C CA . ARG A 1 69 ? -8.087 0.462 19.186 1.00 89.00 69 ARG A CA 1
ATOM 528 C C . ARG A 1 69 ? -8.956 -0.768 18.951 1.00 89.00 69 ARG A C 1
ATOM 530 O O . ARG A 1 69 ? -8.488 -1.728 18.347 1.00 89.00 69 ARG A O 1
ATOM 537 N N . LEU A 1 70 ? -10.206 -0.739 19.412 1.00 91.12 70 LEU A N 1
ATOM 538 C CA . LEU A 1 70 ? -11.141 -1.838 19.192 1.00 91.12 70 LEU A CA 1
ATOM 539 C C . LEU A 1 70 ? -11.439 -2.019 17.698 1.00 91.12 70 LEU A C 1
ATOM 541 O O . LEU A 1 70 ? -11.389 -3.142 17.209 1.00 91.12 70 LEU A O 1
ATOM 545 N N . ALA A 1 71 ? -11.676 -0.929 16.968 1.00 89.88 71 ALA A N 1
ATOM 546 C CA . ALA A 1 71 ? -11.910 -0.966 15.527 1.00 89.88 71 ALA A CA 1
ATOM 547 C C . ALA A 1 71 ? -10.717 -1.567 14.762 1.00 89.88 71 ALA A C 1
ATOM 549 O O . ALA A 1 71 ? -10.916 -2.448 13.931 1.00 89.88 71 ALA A O 1
ATOM 550 N N . ASN A 1 72 ? -9.483 -1.166 15.089 1.00 90.31 72 ASN A N 1
ATOM 551 C CA . ASN A 1 72 ? -8.271 -1.744 14.499 1.00 90.31 72 ASN A CA 1
ATOM 552 C C . ASN A 1 72 ? -8.086 -3.226 14.873 1.00 90.31 72 ASN A C 1
ATOM 554 O O . ASN A 1 72 ? -7.609 -3.995 14.053 1.00 90.31 72 ASN A O 1
ATOM 558 N N . SER A 1 73 ? -8.473 -3.642 16.084 1.00 85.88 73 SER A N 1
ATOM 559 C CA . SER A 1 73 ? -8.408 -5.051 16.514 1.00 85.88 73 SER A CA 1
ATOM 560 C C . SER A 1 73 ? -9.404 -5.944 15.761 1.00 85.88 73 SER A C 1
ATOM 562 O O . SER A 1 73 ? -9.122 -7.104 15.475 1.00 85.88 73 SER A O 1
ATOM 564 N N . LEU A 1 74 ? -10.576 -5.399 15.423 1.00 87.12 74 LEU A N 1
ATOM 565 C CA . LEU A 1 74 ? -11.580 -6.082 14.604 1.00 87.12 74 LEU A CA 1
ATOM 566 C C . LEU A 1 74 ? -11.239 -6.057 13.106 1.00 87.12 74 LEU A C 1
ATOM 568 O O . LEU A 1 74 ? -11.823 -6.821 12.337 1.00 87.12 74 LEU A O 1
ATOM 572 N N . HIS A 1 75 ? -10.327 -5.181 12.680 1.00 85.56 75 HIS A N 1
ATOM 573 C CA . HIS A 1 75 ? -9.891 -5.099 11.295 1.00 85.56 75 HIS A CA 1
ATOM 574 C C . HIS A 1 75 ? -9.007 -6.299 10.944 1.00 85.56 75 HIS A C 1
ATOM 576 O O . HIS A 1 75 ? -7.977 -6.547 11.568 1.00 85.56 75 HIS A O 1
ATOM 582 N N . ILE A 1 76 ? -9.408 -7.037 9.911 1.00 85.44 76 ILE A N 1
ATOM 583 C CA . ILE A 1 76 ? -8.614 -8.132 9.363 1.00 85.44 76 ILE A CA 1
ATOM 584 C C . ILE A 1 76 ? -7.670 -7.551 8.319 1.00 85.44 76 ILE A C 1
ATOM 586 O O . ILE A 1 76 ? -8.115 -7.009 7.309 1.00 85.44 76 ILE A O 1
ATOM 590 N N . THR A 1 77 ? -6.372 -7.716 8.543 1.00 87.56 77 THR A N 1
ATOM 591 C CA . THR A 1 77 ? -5.347 -7.292 7.594 1.00 87.56 77 THR A CA 1
ATOM 592 C C . THR A 1 77 ? -5.415 -8.120 6.309 1.00 87.56 77 THR A C 1
ATOM 594 O O . THR A 1 77 ? -5.391 -9.355 6.343 1.00 87.56 77 THR A O 1
ATOM 597 N N . THR 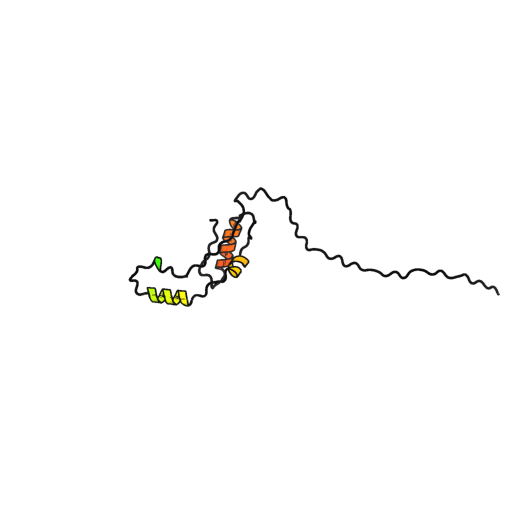A 1 78 ? -5.457 -7.443 5.161 1.00 91.75 78 THR A N 1
ATOM 598 C CA . THR A 1 78 ? -5.391 -8.093 3.847 1.00 91.75 78 THR A CA 1
ATOM 599 C C . THR A 1 78 ? -4.068 -8.838 3.690 1.00 91.75 78 THR A C 1
ATOM 601 O O . THR A 1 78 ? -3.003 -8.346 4.051 1.00 91.75 78 THR A O 1
ATOM 604 N N . ARG A 1 79 ? -4.110 -10.052 3.141 1.00 93.94 79 ARG A N 1
ATOM 605 C CA . ARG A 1 79 ? -2.895 -10.850 2.931 1.00 93.94 79 ARG A CA 1
ATOM 606 C C . ARG A 1 79 ? -2.041 -10.202 1.845 1.00 93.94 79 ARG A C 1
ATOM 608 O O . ARG A 1 79 ? -2.553 -9.933 0.765 1.00 93.94 79 ARG A O 1
ATOM 615 N N . GLU A 1 80 ? -0.743 -10.074 2.081 1.00 95.00 80 GLU A N 1
ATOM 616 C CA . GLU A 1 80 ? 0.218 -9.527 1.111 1.00 95.00 80 GLU A CA 1
ATOM 617 C C . GLU A 1 80 ? 0.128 -10.212 -0.260 1.00 95.00 80 GLU A C 1
ATOM 619 O O . GLU A 1 80 ? -0.001 -9.550 -1.281 1.00 95.00 80 GLU A O 1
ATOM 624 N N . SER A 1 81 ? 0.045 -11.546 -0.284 1.00 95.75 81 SER A N 1
ATOM 625 C CA . SER A 1 81 ? -0.115 -12.292 -1.542 1.00 95.75 81 SER A CA 1
ATOM 626 C C . SER A 1 81 ? -1.349 -11.892 -2.359 1.00 95.75 81 SER A C 1
ATOM 628 O O . SER A 1 81 ? -1.364 -12.111 -3.561 1.00 95.75 81 SER A O 1
ATOM 630 N N . PHE A 1 82 ? -2.411 -11.381 -1.722 1.00 96.12 82 PHE A N 1
ATOM 631 C CA . PHE A 1 82 ? -3.565 -10.851 -2.445 1.00 96.12 82 PHE A CA 1
ATOM 632 C C . PHE A 1 82 ? -3.189 -9.544 -3.128 1.00 96.12 82 PHE A C 1
ATOM 634 O O . PHE A 1 82 ? -3.369 -9.447 -4.329 1.00 96.12 82 PHE A O 1
ATOM 641 N N . ILE A 1 83 ? -2.583 -8.610 -2.392 1.00 96.38 83 ILE A N 1
ATOM 642 C CA . ILE A 1 83 ? -2.123 -7.326 -2.930 1.00 96.38 83 ILE A CA 1
ATOM 643 C C . ILE A 1 83 ? -1.190 -7.532 -4.130 1.00 96.38 83 ILE A C 1
ATOM 645 O O . ILE A 1 83 ? -1.423 -6.951 -5.182 1.00 96.38 83 ILE A O 1
ATOM 649 N N . LEU A 1 84 ? -0.199 -8.420 -4.002 1.00 96.44 84 LEU A N 1
ATOM 650 C CA . LEU A 1 84 ? 0.772 -8.692 -5.066 1.00 96.44 84 LEU A CA 1
ATOM 651 C C . LEU A 1 84 ? 0.143 -9.293 -6.333 1.00 96.44 84 LEU A C 1
ATOM 653 O O . LEU A 1 84 ? 0.616 -9.019 -7.426 1.00 96.44 84 LEU A O 1
ATOM 657 N N . ARG A 1 85 ? -0.933 -10.085 -6.214 1.00 96.50 85 ARG A N 1
ATOM 658 C CA . ARG A 1 85 ? -1.627 -10.666 -7.381 1.00 96.50 85 ARG A CA 1
ATOM 659 C C . ARG A 1 85 ? -2.452 -9.655 -8.173 1.00 96.50 85 ARG A C 1
ATOM 661 O O . ARG A 1 85 ? -2.799 -9.938 -9.312 1.00 96.50 85 ARG A O 1
ATOM 668 N N . GLU A 1 86 ? -2.789 -8.526 -7.562 1.00 97.25 86 GLU A N 1
ATOM 669 C CA . GLU A 1 86 ? -3.544 -7.449 -8.206 1.00 97.25 86 GLU A CA 1
ATOM 670 C C . GLU A 1 86 ? -2.625 -6.392 -8.840 1.00 97.25 86 GLU A C 1
ATOM 672 O O . GLU A 1 86 ? -3.117 -5.448 -9.458 1.00 97.25 86 GLU A O 1
ATOM 677 N N . MET A 1 87 ? -1.302 -6.524 -8.678 1.00 96.94 87 MET A N 1
ATOM 678 C CA . MET A 1 87 ? -0.329 -5.657 -9.341 1.00 96.94 87 MET A CA 1
ATOM 679 C C . MET A 1 87 ? -0.275 -5.978 -10.835 1.00 96.94 87 MET A C 1
ATOM 681 O O . MET A 1 87 ? -0.332 -7.137 -11.242 1.00 96.94 87 MET A O 1
ATOM 685 N N . LEU A 1 88 ? -0.136 -4.939 -11.656 1.00 97.31 88 LEU A N 1
ATOM 686 C CA . LEU A 1 88 ? -0.004 -5.061 -13.112 1.00 97.31 88 LEU A CA 1
ATOM 687 C C . LEU A 1 88 ? 1.452 -5.177 -13.586 1.00 97.31 88 LEU A C 1
ATOM 689 O O . LEU A 1 88 ? 1.710 -5.108 -14.785 1.00 97.31 88 LEU A O 1
ATOM 693 N N . PHE A 1 89 ? 2.387 -5.318 -12.652 1.00 96.00 89 PHE A N 1
ATOM 694 C CA . PHE A 1 89 ? 3.822 -5.429 -12.881 1.00 96.00 89 PHE A CA 1
ATOM 695 C C . PHE A 1 89 ? 4.423 -6.407 -11.868 1.00 96.00 89 PHE A C 1
ATOM 697 O O . PHE A 1 89 ? 3.875 -6.612 -10.780 1.00 96.00 89 PHE A O 1
ATOM 704 N N . GLU A 1 90 ? 5.564 -6.984 -12.218 1.00 95.56 90 GLU A N 1
ATOM 705 C CA . GLU A 1 90 ? 6.325 -7.913 -11.391 1.00 95.56 90 GLU A CA 1
ATOM 706 C C . GLU A 1 90 ? 7.748 -7.390 -11.134 1.00 95.56 90 GLU A C 1
ATOM 708 O O . GLU A 1 90 ? 8.200 -6.379 -11.682 1.00 95.56 90 GLU A O 1
ATOM 713 N N . GLU A 1 91 ? 8.478 -8.074 -10.253 1.00 93.62 91 GLU A N 1
ATOM 714 C CA . GLU A 1 91 ? 9.901 -7.801 -10.071 1.00 93.62 91 GLU A CA 1
ATOM 715 C C . GLU A 1 91 ? 10.659 -8.046 -11.381 1.00 93.62 91 GLU A C 1
ATOM 717 O O . GLU A 1 91 ? 10.451 -9.046 -12.067 1.00 93.62 91 GLU A O 1
ATOM 722 N N . ASN A 1 92 ? 11.615 -7.167 -11.667 1.00 92.81 92 ASN A N 1
ATOM 723 C CA . ASN A 1 92 ? 12.400 -7.082 -12.897 1.00 92.81 92 ASN A CA 1
ATOM 724 C C . ASN A 1 92 ? 11.677 -6.500 -14.119 1.00 92.81 92 ASN A C 1
ATOM 726 O O . ASN A 1 92 ? 12.327 -6.357 -15.155 1.00 92.81 92 ASN A O 1
ATOM 730 N N . ASP A 1 93 ? 10.418 -6.073 -14.023 1.00 93.06 93 ASP A N 1
ATOM 731 C CA . ASP A 1 93 ? 9.778 -5.313 -15.103 1.00 93.06 93 ASP A CA 1
ATOM 732 C C . ASP A 1 93 ? 10.337 -3.883 -15.203 1.00 93.06 93 ASP A C 1
ATOM 734 O O . ASP A 1 93 ? 10.856 -3.314 -14.232 1.00 93.06 93 ASP A O 1
ATOM 738 N N . CYS A 1 94 ? 10.232 -3.276 -16.389 1.00 94.06 94 CYS A N 1
ATOM 739 C CA . CYS A 1 94 ? 10.483 -1.843 -16.525 1.00 94.06 94 CYS A CA 1
ATOM 740 C C . CYS A 1 94 ? 9.448 -1.054 -15.716 1.00 94.06 94 CYS A C 1
ATOM 742 O O . CYS A 1 94 ? 8.251 -1.335 -15.773 1.00 94.06 94 CYS A O 1
ATOM 744 N N . LEU A 1 95 ? 9.912 -0.042 -14.985 1.00 93.94 95 LEU A N 1
ATOM 745 C CA . LEU A 1 95 ? 9.050 0.812 -14.184 1.00 93.94 95 LEU A CA 1
ATOM 746 C C . LEU A 1 95 ? 8.181 1.689 -15.096 1.00 93.94 95 LEU A C 1
ATOM 748 O O . LEU A 1 95 ? 8.669 2.642 -15.708 1.00 93.94 95 LEU A O 1
ATOM 752 N N . ASP A 1 96 ? 6.888 1.381 -15.143 1.00 94.50 96 ASP A N 1
ATOM 753 C CA . ASP A 1 96 ? 5.877 2.171 -15.841 1.00 94.50 96 ASP A CA 1
ATOM 754 C C . ASP A 1 96 ? 4.972 2.888 -14.820 1.00 94.50 96 ASP A C 1
ATOM 756 O O . ASP A 1 96 ? 4.179 2.231 -14.134 1.00 94.50 96 ASP A O 1
ATOM 760 N N . PRO A 1 97 ? 5.047 4.229 -14.711 1.00 93.88 97 PRO A N 1
ATOM 761 C CA . PRO A 1 97 ? 4.189 5.007 -13.821 1.00 93.88 97 PRO A CA 1
ATOM 762 C C . PRO A 1 97 ? 2.689 4.759 -14.028 1.00 93.88 97 PRO A C 1
ATOM 764 O O . PRO A 1 97 ? 1.930 4.802 -13.060 1.00 93.88 97 PRO A O 1
ATOM 767 N N . PHE A 1 98 ? 2.260 4.468 -15.261 1.00 95.31 98 PHE A N 1
ATOM 768 C CA . PHE A 1 98 ? 0.864 4.162 -15.560 1.00 95.31 98 PHE A CA 1
ATOM 769 C C . PHE A 1 98 ? 0.426 2.854 -14.890 1.00 95.31 98 PHE A C 1
ATOM 771 O O . PHE A 1 98 ? -0.640 2.805 -14.276 1.00 95.31 98 PHE A O 1
ATOM 778 N N . LEU A 1 99 ? 1.263 1.810 -14.933 1.00 96.56 99 LEU A N 1
ATOM 779 C CA . LEU A 1 99 ? 0.968 0.533 -14.274 1.00 96.56 99 LEU A CA 1
ATOM 780 C C . LEU A 1 99 ? 0.942 0.661 -12.747 1.00 96.56 99 LEU A C 1
ATOM 782 O O . LEU A 1 99 ? 0.138 -0.019 -12.105 1.00 96.56 99 LEU A O 1
ATOM 786 N N . LEU A 1 100 ? 1.762 1.539 -12.157 1.00 96.38 100 LEU A N 1
ATOM 787 C CA . LEU A 1 100 ? 1.709 1.827 -10.717 1.00 96.38 100 LEU A CA 1
ATOM 788 C C . LEU A 1 100 ? 0.357 2.440 -10.328 1.00 96.38 100 LEU A C 1
ATOM 790 O O . LEU A 1 100 ? -0.337 1.922 -9.448 1.00 96.38 100 LEU A O 1
ATOM 794 N N . GLU A 1 101 ? -0.039 3.520 -11.009 1.00 97.31 101 GLU A N 1
ATOM 795 C CA . GLU A 1 101 ? -1.301 4.218 -10.740 1.00 97.31 101 GLU A CA 1
ATOM 796 C C . GLU A 1 101 ? -2.504 3.285 -10.931 1.00 97.31 101 GLU A C 1
ATOM 798 O O . GLU A 1 101 ? -3.416 3.235 -10.094 1.00 97.31 101 GLU A O 1
ATOM 803 N N . GLU A 1 102 ? -2.478 2.497 -12.003 1.00 98.12 102 GLU A N 1
ATOM 804 C CA . GLU A 1 102 ? -3.556 1.587 -12.355 1.00 98.12 102 GLU A CA 1
ATOM 805 C C . GLU A 1 102 ? -3.660 0.402 -11.384 1.00 98.12 102 GLU A C 1
ATOM 807 O O . GLU A 1 102 ? -4.767 0.042 -10.975 1.00 98.12 102 GLU A O 1
ATOM 812 N N . SER A 1 103 ? -2.532 -0.134 -10.905 1.00 98.06 103 SER A N 1
ATOM 813 C CA . SER A 1 103 ? -2.517 -1.136 -9.826 1.00 98.06 103 SER A CA 1
ATOM 814 C C . SER A 1 103 ? -3.163 -0.579 -8.550 1.00 98.06 103 SER A C 1
ATOM 816 O O . SER A 1 103 ? -4.015 -1.227 -7.936 1.00 98.06 103 SER A O 1
ATOM 818 N N . GLY A 1 104 ? -2.858 0.672 -8.185 1.00 97.44 104 GLY A N 1
ATOM 819 C CA . GLY A 1 104 ? -3.521 1.362 -7.072 1.00 97.44 104 GLY A CA 1
ATOM 820 C C . GLY A 1 104 ? -5.023 1.580 -7.302 1.00 97.44 104 GLY A C 1
ATOM 821 O O . GLY A 1 104 ? -5.830 1.480 -6.374 1.00 97.44 104 GLY A O 1
ATOM 822 N N . ARG A 1 105 ? -5.448 1.854 -8.543 1.00 97.12 105 ARG A N 1
ATOM 823 C CA . ARG A 1 105 ? -6.870 1.960 -8.918 1.00 97.12 105 ARG A CA 1
ATOM 824 C C . ARG A 1 105 ? -7.597 0.619 -8.806 1.00 97.12 105 ARG A C 1
ATOM 826 O O . ARG A 1 105 ? -8.750 0.607 -8.375 1.00 97.12 105 ARG A O 1
ATOM 833 N N . ILE A 1 106 ? -6.962 -0.490 -9.184 1.00 97.81 106 ILE A N 1
ATOM 834 C CA . ILE A 1 106 ? -7.508 -1.846 -9.016 1.00 97.81 106 ILE A CA 1
ATOM 835 C C . ILE A 1 106 ? -7.698 -2.152 -7.533 1.00 97.81 106 ILE A C 1
ATOM 837 O O . ILE A 1 106 ? -8.802 -2.504 -7.123 1.00 97.81 106 ILE A O 1
ATOM 841 N N . LEU A 1 107 ? -6.678 -1.912 -6.704 1.00 97.12 107 LEU A N 1
ATOM 842 C CA . LEU A 1 107 ? -6.779 -2.132 -5.261 1.00 97.12 107 LEU A CA 1
ATOM 843 C C . LEU A 1 107 ? -7.939 -1.350 -4.619 1.00 97.12 107 LEU A C 1
ATOM 845 O O . LEU A 1 107 ? -8.688 -1.906 -3.817 1.00 97.12 107 LEU A O 1
ATOM 849 N N . ARG A 1 108 ? -8.147 -0.086 -5.011 1.00 96.31 108 ARG A N 1
ATOM 850 C CA . ARG A 1 108 ? -9.241 0.764 -4.498 1.00 96.31 108 ARG A CA 1
ATOM 851 C C . ARG A 1 108 ? -10.647 0.313 -4.914 1.00 96.31 108 ARG A C 1
ATOM 853 O O . ARG A 1 108 ? -11.623 0.808 -4.356 1.00 96.31 108 ARG A O 1
ATOM 860 N N . GLN A 1 109 ? -10.786 -0.606 -5.873 1.00 96.94 109 GLN A N 1
ATOM 861 C CA . GLN A 1 109 ? -12.093 -1.175 -6.231 1.00 96.94 109 GLN A CA 1
ATOM 862 C C . GLN A 1 109 ? -12.570 -2.222 -5.220 1.00 96.94 109 GLN A C 1
ATOM 864 O O . GLN A 1 109 ? -13.765 -2.521 -5.166 1.00 96.94 109 GLN A O 1
ATOM 869 N N . TYR A 1 110 ? -11.665 -2.779 -4.412 1.00 95.44 110 TYR A N 1
ATOM 870 C CA . TYR A 1 110 ? -12.028 -3.769 -3.411 1.00 95.44 110 TYR A CA 1
ATOM 871 C C . TYR A 1 110 ? -12.662 -3.100 -2.184 1.00 95.44 110 TYR A C 1
ATOM 873 O O . TYR A 1 110 ? -12.022 -2.282 -1.528 1.00 95.44 110 TYR A O 1
ATOM 881 N N . PRO A 1 111 ? -13.890 -3.485 -1.786 1.00 92.06 111 PRO A N 1
ATOM 882 C CA . PRO A 1 111 ? -14.648 -2.777 -0.748 1.00 92.06 111 PRO A CA 1
ATOM 883 C C . PRO A 1 111 ? -14.051 -2.900 0.661 1.00 92.06 111 PRO A C 1
ATOM 885 O O . PRO A 1 111 ? -14.434 -2.160 1.562 1.00 92.06 111 PRO A O 1
ATOM 888 N N . PHE A 1 112 ? -13.142 -3.853 0.873 1.00 89.75 112 PHE A N 1
ATOM 889 C CA . PHE A 1 112 ? -12.437 -4.051 2.141 1.00 89.75 112 PHE A CA 1
ATOM 890 C C . PHE A 1 112 ? -11.106 -3.285 2.217 1.00 89.75 112 PHE A C 1
ATOM 892 O O . PHE A 1 112 ? -10.470 -3.286 3.270 1.00 89.75 112 PHE A O 1
ATOM 899 N N . ILE A 1 113 ? -10.684 -2.629 1.131 1.00 92.00 113 ILE A N 1
ATOM 900 C CA . ILE A 1 113 ? -9.506 -1.762 1.089 1.00 92.00 113 ILE A CA 1
ATOM 901 C C . ILE A 1 113 ? -9.996 -0.318 1.197 1.00 92.00 113 ILE A C 1
ATOM 903 O O . ILE A 1 113 ? -10.647 0.199 0.297 1.00 92.00 113 ILE A O 1
ATOM 907 N N . ALA A 1 114 ? -9.699 0.339 2.320 1.00 90.31 114 ALA A N 1
ATOM 908 C CA . ALA A 1 114 ? -10.141 1.715 2.553 1.00 90.31 114 ALA A CA 1
ATOM 909 C C . ALA A 1 114 ? -9.450 2.714 1.609 1.00 90.31 114 ALA A C 1
ATOM 911 O O . ALA A 1 114 ? -10.083 3.640 1.109 1.00 90.31 114 ALA A O 1
ATOM 912 N N . ASN A 1 115 ? -8.147 2.530 1.387 1.00 92.94 115 ASN A N 1
ATOM 913 C CA . ASN A 1 115 ? -7.357 3.262 0.407 1.00 92.94 115 ASN A CA 1
ATOM 914 C C . ASN A 1 115 ? -6.093 2.457 0.058 1.00 92.94 115 ASN A C 1
ATOM 916 O O . ASN A 1 115 ? -5.672 1.612 0.850 1.00 92.94 115 ASN A O 1
ATOM 920 N N . ALA A 1 116 ? -5.499 2.722 -1.103 1.00 95.56 116 ALA A N 1
ATOM 921 C CA . ALA A 1 116 ? -4.246 2.128 -1.547 1.00 95.56 116 ALA A CA 1
ATOM 922 C C . ALA A 1 116 ? -3.523 3.069 -2.516 1.00 95.56 116 ALA A C 1
ATOM 924 O O . ALA A 1 116 ? -4.136 3.581 -3.455 1.00 95.56 116 ALA A O 1
ATOM 925 N N . ASP A 1 117 ? -2.219 3.218 -2.303 1.00 95.50 117 ASP A N 1
ATOM 926 C CA . ASP A 1 117 ? -1.306 3.979 -3.148 1.00 95.50 117 ASP A CA 1
ATOM 927 C C . ASP A 1 117 ? -0.112 3.083 -3.493 1.00 95.50 117 ASP A C 1
ATOM 929 O O . ASP A 1 117 ? 0.382 2.346 -2.636 1.00 95.50 117 ASP A O 1
ATOM 933 N N . VAL A 1 118 ? 0.347 3.144 -4.741 1.00 96.62 118 VAL A N 1
ATOM 934 C CA . VAL A 1 118 ? 1.531 2.424 -5.219 1.00 96.62 118 VAL A CA 1
ATOM 935 C C . VAL A 1 118 ? 2.500 3.470 -5.744 1.00 96.62 118 VAL A C 1
ATOM 937 O O . VAL A 1 118 ? 2.180 4.199 -6.681 1.00 96.62 118 VAL A O 1
ATOM 940 N N . VAL A 1 119 ? 3.658 3.586 -5.100 1.00 95.19 119 VAL A N 1
ATOM 941 C CA . VAL A 1 119 ? 4.641 4.633 -5.389 1.00 95.19 119 VAL A CA 1
ATOM 942 C C . VAL A 1 119 ? 6.043 4.034 -5.470 1.00 95.19 119 VAL A C 1
ATOM 944 O O . VAL A 1 119 ? 6.339 3.101 -4.720 1.00 95.19 119 VAL A O 1
ATOM 947 N N . PRO A 1 120 ? 6.911 4.554 -6.354 1.00 93.06 120 PRO A N 1
ATOM 948 C CA . PRO A 1 120 ? 8.328 4.229 -6.299 1.00 93.06 120 PRO A CA 1
ATOM 949 C C . PRO A 1 120 ? 8.940 4.848 -5.033 1.00 93.06 120 PRO A C 1
ATOM 951 O O . PRO A 1 120 ? 8.546 5.947 -4.625 1.00 93.06 120 PRO A O 1
ATOM 954 N N . VAL A 1 121 ? 9.884 4.137 -4.414 1.00 89.00 121 VAL A N 1
ATOM 955 C CA . VAL A 1 121 ? 10.570 4.533 -3.170 1.00 89.00 121 VAL A CA 1
ATOM 956 C C . VAL A 1 121 ? 12.073 4.656 -3.356 1.00 89.00 121 VAL A C 1
ATOM 958 O O . VAL A 1 121 ? 12.617 3.955 -4.238 1.00 89.00 121 VAL A O 1
#

pLDDT: mean 80.88, std 17.37, range [44.56, 98.12]

Secondary structure (DSSP, 8-state):
------------------------------TT--S--TT-B----------SS-SSSS-TT-TTHHHHHHHHHHPPPPPHHHHHHT-S--TTSB--HHHHHHHHHHHTTSTT-S-------

Radius of gyration: 32.67 Å; Cα contacts (8 Å, |Δi|>4): 65; chains: 1; bounding box: 34×88×97 Å

Sequence (121 aa):
MEIARPSPPSVLFGALFLTLASSPGLKAQDPEADDMCETGRVTNILVDNRPIFQLETLNEGSPLRWVYRLANSLHITTRESFILREMLFEENDCLDPFLLEESGRILRQYPFIANADVVPV

Solvent-accessible surface area (backbone atoms only — not comparable to full-atom values): 8450 Å² total; per-residue (Å²): 134,85,91,81,88,80,84,88,78,86,85,78,90,76,83,81,77,80,77,80,79,77,75,75,80,83,74,81,75,72,89,76,80,79,82,74,50,91,78,35,64,33,80,74,86,86,86,85,88,72,66,92,64,68,70,84,82,46,66,92,83,48,91,56,58,66,56,48,50,50,53,47,69,72,50,79,81,80,57,64,74,56,59,61,68,57,42,73,68,56,74,70,36,64,51,48,71,66,45,34,53,49,24,19,54,53,49,49,67,40,92,87,40,93,73,57,81,54,76,93,128